Protein AF-A0A4R3NYA1-F1 (afdb_monomer_lite)

Radius of gyration: 14.4 Å; chains: 1; bounding box: 29×26×46 Å

Sequence (97 aa):
MNNEVNRQGSVALTWTDTSKALKILILTKRPELMYEYFASKGDRYALLANSVVKGDSFSGKFALNYLEEVIIENGQICNETKLEKIRFDMAYAYIYE

Structure (mmCIF, N/CA/C/O backbone):
data_AF-A0A4R3NYA1-F1
#
_entry.id   AF-A0A4R3NYA1-F1
#
loop_
_atom_site.group_PDB
_atom_site.id
_atom_site.type_symbol
_atom_site.label_atom_id
_atom_site.label_alt_id
_atom_site.label_comp_id
_atom_site.label_asym_id
_atom_site.label_entity_id
_atom_site.label_seq_id
_atom_site.pdbx_PDB_ins_code
_atom_site.Cartn_x
_atom_site.Cartn_y
_atom_site.Cartn_z
_atom_site.occupancy
_atom_site.B_iso_or_equiv
_atom_site.auth_seq_id
_atom_site.auth_comp_id
_atom_site.auth_asym_id
_atom_site.auth_atom_id
_atom_site.pdbx_PDB_model_num
ATOM 1 N N . MET A 1 1 ? 3.932 4.570 -30.293 1.00 37.75 1 MET A N 1
ATOM 2 C CA . MET A 1 1 ? 3.360 5.562 -29.358 1.00 37.75 1 MET A CA 1
ATOM 3 C C . MET A 1 1 ? 4.026 5.344 -28.015 1.00 37.75 1 MET A C 1
ATOM 5 O O . MET A 1 1 ? 3.812 4.294 -27.422 1.00 37.75 1 MET A O 1
ATOM 9 N N . ASN A 1 2 ? 4.895 6.266 -27.597 1.00 42.91 2 ASN A N 1
ATOM 10 C CA . ASN A 1 2 ? 5.517 6.221 -26.274 1.00 42.91 2 ASN A CA 1
ATOM 11 C C . ASN A 1 2 ? 4.502 6.768 -25.270 1.00 42.91 2 ASN A C 1
ATOM 13 O O . ASN A 1 2 ? 4.333 7.977 -25.147 1.00 42.91 2 ASN A O 1
ATOM 17 N N . ASN A 1 3 ? 3.776 5.859 -24.621 1.00 46.22 3 ASN A N 1
ATOM 18 C CA . ASN A 1 3 ? 2.826 6.175 -23.558 1.00 46.22 3 ASN A CA 1
ATOM 19 C C . ASN A 1 3 ? 3.585 6.258 -22.228 1.00 46.22 3 ASN A C 1
ATOM 21 O O . ASN A 1 3 ? 3.474 5.373 -21.376 1.00 46.22 3 ASN A O 1
ATOM 25 N N . GLU A 1 4 ? 4.425 7.279 -22.098 1.00 50.81 4 GLU A N 1
ATOM 26 C CA . GLU A 1 4 ? 5.073 7.621 -20.835 1.00 50.81 4 GLU A CA 1
ATOM 27 C C . GLU A 1 4 ? 4.080 8.420 -19.989 1.00 50.81 4 GLU A C 1
ATOM 29 O O . GLU A 1 4 ? 3.646 9.505 -20.380 1.00 50.81 4 GLU A O 1
ATOM 34 N N . VAL A 1 5 ? 3.693 7.875 -18.836 1.00 54.50 5 VAL A N 1
ATOM 35 C CA . VAL A 1 5 ? 2.970 8.641 -17.819 1.00 54.50 5 VAL A CA 1
ATOM 36 C C . VAL A 1 5 ? 4.041 9.380 -17.025 1.00 54.50 5 VAL A C 1
ATOM 38 O O . VAL A 1 5 ? 4.684 8.821 -16.140 1.00 54.50 5 VAL A O 1
ATOM 41 N N . ASN A 1 6 ? 4.312 10.622 -17.421 1.00 47.31 6 ASN A N 1
ATOM 42 C CA . ASN A 1 6 ? 5.332 11.443 -16.778 1.00 47.31 6 ASN A CA 1
ATOM 43 C C . ASN A 1 6 ? 4.787 12.031 -15.472 1.00 47.31 6 ASN A C 1
ATOM 45 O O . ASN A 1 6 ? 4.146 13.082 -15.472 1.00 47.31 6 ASN A O 1
ATOM 49 N N . ARG A 1 7 ? 5.076 11.362 -14.353 1.00 54.41 7 ARG A N 1
ATOM 50 C CA . ARG A 1 7 ? 4.931 11.932 -13.009 1.00 54.41 7 ARG A CA 1
ATOM 51 C C . ARG A 1 7 ? 5.981 13.021 -12.814 1.00 54.41 7 ARG A C 1
ATOM 53 O O . ARG A 1 7 ? 7.168 12.785 -13.036 1.00 54.41 7 ARG A O 1
ATOM 60 N N . GLN A 1 8 ? 5.577 14.217 -12.386 1.00 44.66 8 GLN A N 1
ATOM 61 C CA . GLN A 1 8 ? 6.530 15.296 -12.106 1.00 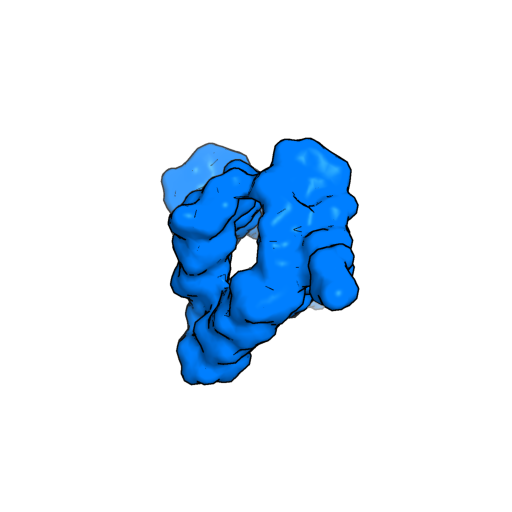44.66 8 GLN A CA 1
ATOM 62 C C . GLN A 1 8 ? 7.544 14.842 -11.035 1.00 44.66 8 GLN A C 1
ATOM 64 O O . GLN A 1 8 ? 7.192 14.623 -9.881 1.00 44.66 8 GLN A O 1
ATOM 69 N N . GLY A 1 9 ? 8.816 14.682 -11.425 1.00 51.88 9 GLY A N 1
ATOM 70 C CA . GLY A 1 9 ? 9.947 14.442 -10.513 1.00 51.88 9 GLY A CA 1
ATOM 71 C C . GLY A 1 9 ? 10.389 12.984 -10.293 1.00 51.88 9 GLY A C 1
ATOM 72 O O . GLY A 1 9 ? 11.353 12.752 -9.551 1.00 51.88 9 GLY A O 1
ATOM 73 N N . SER A 1 10 ? 9.756 12.003 -10.942 1.00 50.91 10 SER A N 1
ATOM 74 C CA . SER A 1 10 ? 10.135 10.583 -10.870 1.00 50.91 10 SER A CA 1
ATOM 75 C C . SER A 1 10 ? 10.258 9.973 -12.269 1.00 50.91 10 SER A C 1
ATOM 77 O O . SER A 1 10 ? 9.706 10.492 -13.233 1.00 50.91 10 SER A O 1
ATOM 79 N N . VAL A 1 11 ? 11.075 8.926 -12.385 1.00 62.00 11 VAL A N 1
ATOM 80 C CA . VAL A 1 11 ? 11.316 8.165 -13.621 1.00 62.00 11 VAL A CA 1
ATOM 81 C C . VAL A 1 11 ? 9.997 7.896 -14.357 1.00 62.00 11 VAL A C 1
ATOM 83 O O . VAL A 1 11 ? 9.007 7.554 -13.716 1.00 62.00 11 VAL A O 1
ATOM 86 N N . ALA A 1 12 ? 9.987 8.028 -15.689 1.00 65.94 12 ALA A N 1
ATOM 87 C CA . ALA A 1 12 ? 8.835 7.706 -16.528 1.00 65.94 12 ALA A CA 1
ATOM 88 C C . ALA A 1 12 ? 8.474 6.216 -16.382 1.00 65.94 12 ALA A C 1
ATOM 90 O O . ALA A 1 12 ? 9.024 5.354 -17.070 1.00 65.94 12 ALA A O 1
ATOM 91 N N . LEU A 1 13 ? 7.575 5.895 -15.448 1.00 76.69 13 LEU A N 1
ATOM 92 C CA . LEU A 1 13 ? 7.008 4.559 -15.338 1.00 76.69 13 LEU A CA 1
ATOM 93 C C . LEU A 1 13 ? 6.198 4.295 -16.604 1.00 76.69 13 LEU A C 1
ATOM 95 O O . LEU A 1 13 ? 5.333 5.082 -17.000 1.00 76.69 13 LEU A O 1
ATOM 99 N N . THR A 1 14 ? 6.483 3.178 -17.265 1.00 85.06 14 THR A N 1
ATOM 100 C CA . THR A 1 14 ? 5.732 2.818 -18.462 1.00 85.06 14 THR A CA 1
ATOM 101 C C . THR A 1 14 ? 4.352 2.299 -18.071 1.00 85.06 14 THR A C 1
ATOM 103 O O . THR A 1 14 ? 4.151 1.766 -16.977 1.00 85.06 14 THR A O 1
ATOM 106 N N . TRP A 1 15 ? 3.406 2.331 -19.009 1.00 84.50 15 TRP A N 1
ATOM 107 C CA . TRP A 1 15 ? 2.120 1.647 -18.833 1.00 84.50 15 TRP A CA 1
ATOM 108 C C . TRP A 1 15 ? 2.273 0.148 -18.494 1.00 84.50 15 TRP A C 1
ATOM 110 O O . TRP A 1 15 ? 1.444 -0.448 -17.801 1.00 84.50 15 TRP A O 1
ATOM 120 N N . THR A 1 16 ? 3.359 -0.481 -18.955 1.00 90.38 16 THR A N 1
ATOM 121 C CA . THR A 1 16 ? 3.669 -1.877 -18.614 1.00 90.38 16 THR A CA 1
ATOM 122 C C . THR A 1 16 ? 4.046 -2.019 -17.140 1.00 90.38 16 THR A C 1
ATOM 124 O O . THR A 1 16 ? 3.677 -3.011 -16.509 1.00 90.38 16 THR A O 1
ATOM 127 N N . ASP A 1 17 ? 4.762 -1.044 -16.580 1.00 91.69 17 ASP A N 1
ATOM 128 C CA . ASP A 1 17 ? 5.157 -1.048 -15.173 1.00 91.69 17 ASP A CA 1
ATOM 129 C C . ASP A 1 17 ? 3.958 -0.833 -14.257 1.00 91.69 17 ASP A C 1
ATOM 131 O O . ASP A 1 17 ? 3.774 -1.614 -13.325 1.00 91.69 17 ASP A O 1
ATOM 135 N N . THR A 1 18 ? 3.091 0.134 -14.562 1.00 90.94 18 THR A N 1
ATOM 136 C CA . THR A 1 18 ? 1.854 0.361 -13.796 1.00 90.94 18 THR A CA 1
ATOM 137 C C . THR A 1 18 ? 0.916 -0.844 -13.878 1.00 90.94 18 THR A C 1
ATOM 139 O O . THR A 1 18 ? 0.387 -1.288 -12.861 1.00 90.94 18 THR A O 1
ATOM 142 N N . SER A 1 19 ? 0.792 -1.474 -15.052 1.00 94.25 19 SER A N 1
ATOM 143 C CA . SER A 1 19 ? 0.010 -2.709 -15.219 1.00 94.25 19 SER A CA 1
ATOM 144 C C . SER A 1 19 ? 0.562 -3.885 -14.404 1.00 94.25 19 SER A C 1
ATOM 146 O O . SER A 1 19 ? -0.205 -4.681 -13.858 1.00 94.25 19 SER A O 1
ATOM 148 N N . LYS A 1 20 ? 1.890 -4.030 -14.314 1.00 96.06 20 LYS A N 1
ATOM 149 C CA . LYS A 1 20 ? 2.528 -5.070 -13.489 1.00 96.06 20 LYS A CA 1
ATOM 150 C C . LYS A 1 20 ? 2.357 -4.787 -12.000 1.00 96.06 20 LYS A C 1
ATOM 152 O O . LYS A 1 20 ? 1.982 -5.697 -11.266 1.00 96.06 20 LYS A O 1
ATOM 157 N N . ALA A 1 21 ? 2.564 -3.545 -11.575 1.00 96.00 21 ALA A N 1
ATOM 158 C CA . ALA A 1 21 ? 2.343 -3.105 -10.202 1.00 96.00 21 ALA A CA 1
ATOM 159 C C . ALA A 1 21 ? 0.893 -3.341 -9.750 1.00 96.00 21 ALA A C 1
ATOM 161 O O . ALA A 1 21 ? 0.665 -3.903 -8.679 1.00 96.00 21 ALA A O 1
ATOM 162 N N . LEU A 1 22 ? -0.085 -3.032 -10.610 1.00 96.50 22 LEU A N 1
ATOM 163 C CA . LEU A 1 22 ? -1.497 -3.326 -10.361 1.00 96.50 22 LEU A CA 1
ATOM 164 C C . LEU A 1 22 ? -1.750 -4.825 -10.193 1.00 96.50 22 LEU A C 1
ATOM 166 O O . LEU A 1 22 ? -2.446 -5.232 -9.265 1.00 96.50 22 LEU A O 1
ATOM 170 N N . LYS A 1 23 ? -1.165 -5.666 -11.056 1.00 98.00 23 LYS A N 1
ATOM 171 C CA . LYS A 1 23 ? -1.273 -7.125 -10.913 1.00 98.00 23 LYS A CA 1
ATOM 172 C C . LYS A 1 23 ? -0.684 -7.606 -9.590 1.00 98.00 23 LYS A C 1
ATOM 174 O O . LYS A 1 23 ? -1.326 -8.411 -8.925 1.00 98.00 23 LYS A O 1
ATOM 179 N N . ILE A 1 24 ? 0.489 -7.102 -9.196 1.00 98.25 24 ILE A N 1
ATOM 180 C CA . ILE A 1 24 ? 1.103 -7.424 -7.900 1.00 98.25 24 ILE A CA 1
ATOM 181 C C . ILE A 1 24 ? 0.131 -7.071 -6.773 1.00 98.25 24 ILE A C 1
ATOM 183 O O . ILE A 1 24 ? -0.219 -7.949 -5.987 1.00 98.25 24 ILE A O 1
ATOM 187 N N . LEU A 1 25 ? -0.370 -5.834 -6.737 1.00 97.88 25 LEU A N 1
ATOM 188 C CA . LEU A 1 25 ? -1.287 -5.368 -5.697 1.00 97.88 25 LEU A CA 1
ATOM 189 C C . LEU A 1 25 ? -2.568 -6.214 -5.624 1.00 97.88 25 LEU A C 1
ATOM 191 O O . LEU A 1 25 ? -2.948 -6.676 -4.550 1.00 97.88 25 LEU A O 1
ATOM 195 N N . ILE A 1 26 ? -3.233 -6.447 -6.759 1.00 97.62 26 ILE A N 1
ATOM 196 C CA . ILE A 1 26 ? -4.539 -7.120 -6.795 1.00 97.62 26 ILE A CA 1
ATOM 197 C C . ILE A 1 26 ? -4.424 -8.607 -6.453 1.00 97.62 26 ILE A C 1
ATOM 199 O O . ILE A 1 26 ? -5.280 -9.111 -5.724 1.00 97.62 26 ILE A O 1
ATOM 203 N N . LEU A 1 27 ? -3.393 -9.293 -6.960 1.00 97.94 27 LEU A N 1
ATOM 204 C CA . LEU A 1 27 ? -3.213 -10.734 -6.764 1.00 97.94 27 LEU A CA 1
ATOM 205 C C . LEU A 1 27 ? -2.672 -11.072 -5.376 1.00 97.94 27 LEU A C 1
ATOM 207 O O . LEU A 1 27 ? -3.064 -12.083 -4.805 1.00 97.94 27 LEU A O 1
ATOM 211 N N . THR A 1 28 ? -1.772 -10.248 -4.837 1.00 97.44 28 THR A N 1
ATOM 212 C CA . THR A 1 28 ? -1.141 -10.538 -3.542 1.00 97.44 28 THR A CA 1
ATOM 213 C C . THR A 1 28 ? -1.887 -9.917 -2.373 1.00 97.44 28 THR A C 1
ATOM 215 O O . THR A 1 28 ? -1.763 -10.420 -1.264 1.00 97.44 28 THR A O 1
ATOM 218 N N . LYS A 1 29 ? -2.640 -8.830 -2.604 1.00 96.44 29 LYS A N 1
ATOM 219 C CA . LYS A 1 29 ? -3.187 -7.964 -1.547 1.00 96.44 29 LYS A CA 1
ATOM 220 C C . LYS A 1 29 ? -2.107 -7.412 -0.609 1.00 96.44 29 LYS A C 1
ATOM 222 O O . LYS A 1 29 ? -2.398 -7.086 0.534 1.00 96.44 29 LYS A O 1
ATOM 227 N N . ARG A 1 30 ? -0.874 -7.282 -1.112 1.00 97.00 30 ARG A N 1
ATOM 228 C CA . ARG A 1 30 ? 0.309 -6.831 -0.371 1.00 97.00 30 ARG A CA 1
ATOM 229 C C . ARG A 1 30 ? 0.878 -5.548 -0.988 1.00 97.00 30 ARG A C 1
ATOM 231 O O . ARG A 1 30 ? 1.666 -5.624 -1.938 1.00 97.00 30 ARG A O 1
ATOM 238 N N . PRO A 1 31 ? 0.450 -4.366 -0.506 1.00 97.56 31 PRO A N 1
ATOM 239 C CA . PRO A 1 31 ? 0.930 -3.066 -0.975 1.00 97.56 31 PRO A CA 1
ATOM 240 C C . PRO A 1 31 ? 2.454 -2.922 -0.990 1.00 97.56 31 PRO A C 1
ATOM 242 O O . PRO A 1 31 ? 3.007 -2.307 -1.900 1.00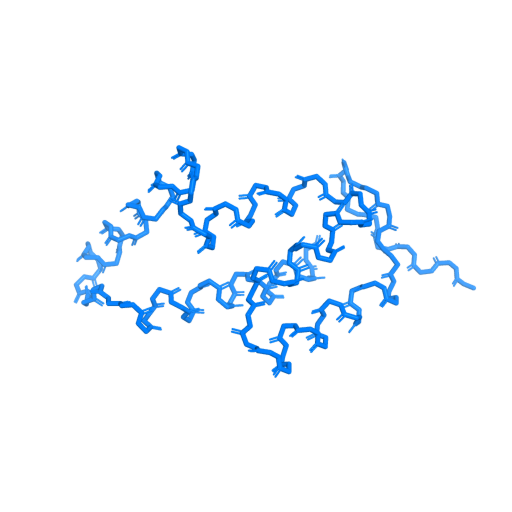 97.56 31 PRO A O 1
ATOM 245 N N . GLU A 1 32 ? 3.144 -3.525 -0.026 1.00 97.44 32 GLU A N 1
ATOM 246 C CA . GLU A 1 32 ? 4.594 -3.446 0.109 1.00 97.44 32 GLU A CA 1
ATOM 247 C C . GLU A 1 32 ? 5.332 -4.023 -1.102 1.00 97.44 32 GLU A C 1
ATOM 249 O O . GLU A 1 32 ? 6.316 -3.438 -1.550 1.00 97.44 32 GLU A O 1
ATOM 254 N N . LEU A 1 33 ? 4.815 -5.107 -1.694 1.00 98.06 33 LEU A N 1
ATOM 255 C CA . LEU A 1 33 ? 5.409 -5.736 -2.879 1.00 98.06 33 LEU A CA 1
ATOM 256 C C . LEU A 1 33 ? 5.239 -4.858 -4.122 1.00 98.06 33 LEU A C 1
ATOM 258 O O . LEU A 1 33 ? 6.093 -4.837 -5.009 1.00 98.06 33 LEU A O 1
ATOM 262 N N . MET A 1 34 ? 4.128 -4.125 -4.193 1.00 97.75 34 MET A N 1
ATOM 263 C CA . MET A 1 34 ? 3.864 -3.190 -5.281 1.00 97.75 34 MET A CA 1
ATOM 264 C C . MET A 1 34 ? 4.812 -1.986 -5.200 1.00 97.75 34 MET A C 1
ATOM 266 O O . MET A 1 34 ? 5.450 -1.642 -6.197 1.00 97.75 34 MET A O 1
ATOM 270 N N . TYR A 1 35 ? 4.989 -1.405 -4.010 1.00 96.69 35 TYR A N 1
ATOM 271 C CA . TYR A 1 35 ? 5.941 -0.312 -3.823 1.00 96.69 35 TYR A CA 1
ATOM 272 C C . TYR A 1 35 ? 7.400 -0.751 -4.011 1.00 96.69 35 TYR A C 1
ATOM 274 O O . TYR A 1 35 ? 8.185 -0.009 -4.596 1.00 96.69 35 TYR A O 1
ATOM 282 N N . GLU A 1 36 ? 7.777 -1.958 -3.580 1.00 96.88 36 GLU A N 1
ATOM 283 C CA . GLU A 1 36 ? 9.104 -2.533 -3.856 1.00 96.88 36 GLU A CA 1
ATOM 284 C C . GLU A 1 36 ? 9.357 -2.679 -5.360 1.00 96.88 36 GLU A C 1
ATOM 286 O O . GLU A 1 36 ? 10.445 -2.347 -5.840 1.00 96.88 36 GLU A O 1
ATOM 291 N N . TYR A 1 37 ? 8.344 -3.102 -6.124 1.00 96.50 37 TYR A N 1
ATOM 292 C CA . TYR A 1 37 ? 8.434 -3.142 -7.580 1.00 96.50 37 TYR A CA 1
ATOM 293 C C . TYR A 1 37 ? 8.674 -1.747 -8.167 1.00 96.50 37 TYR A C 1
ATOM 295 O O . TYR A 1 37 ? 9.619 -1.579 -8.937 1.00 96.50 37 TYR A O 1
ATOM 303 N N . PHE A 1 38 ? 7.889 -0.735 -7.788 1.00 94.06 38 PHE A N 1
ATOM 304 C CA . PHE A 1 38 ? 8.092 0.632 -8.281 1.00 94.06 38 PHE A CA 1
ATOM 305 C C . PHE A 1 38 ? 9.453 1.216 -7.881 1.00 94.06 38 PHE A C 1
ATOM 307 O O . PHE A 1 38 ? 10.145 1.787 -8.726 1.00 94.06 38 PHE A O 1
ATOM 314 N N . ALA A 1 39 ? 9.903 0.984 -6.648 1.00 93.69 39 ALA A N 1
ATOM 315 C CA . ALA A 1 39 ? 11.234 1.383 -6.203 1.00 93.69 39 ALA A CA 1
ATOM 316 C C . ALA A 1 39 ? 12.339 0.724 -7.048 1.00 93.69 39 ALA A C 1
ATOM 318 O O . ALA A 1 39 ? 13.286 1.397 -7.455 1.00 93.69 39 ALA A O 1
ATOM 319 N N . SER A 1 40 ? 12.186 -0.558 -7.408 1.00 94.38 40 SER A N 1
ATOM 320 C CA . SER A 1 40 ? 13.120 -1.259 -8.308 1.00 94.38 40 SER A CA 1
ATOM 321 C C . SER A 1 40 ? 13.155 -0.682 -9.733 1.00 94.38 40 SER A C 1
ATOM 323 O O . SER A 1 40 ? 14.116 -0.909 -10.468 1.00 94.38 40 SER A O 1
ATOM 325 N N . LYS A 1 41 ? 12.123 0.077 -10.129 1.00 92.12 41 LYS A N 1
ATOM 326 C CA . LYS A 1 41 ? 12.050 0.829 -11.394 1.00 92.12 41 LYS A CA 1
ATOM 327 C C . LYS A 1 41 ? 12.561 2.265 -11.284 1.00 92.12 41 LYS A C 1
ATOM 329 O O . LYS A 1 41 ? 12.582 2.972 -12.286 1.00 92.12 41 LYS A O 1
ATOM 334 N N . GLY A 1 42 ? 13.012 2.680 -10.103 1.00 88.88 42 GLY A N 1
ATOM 335 C CA . GLY A 1 42 ? 13.545 4.016 -9.856 1.00 88.88 42 GLY A CA 1
ATOM 336 C C . GLY A 1 42 ? 12.516 5.022 -9.340 1.00 88.88 42 GLY A C 1
ATOM 337 O O . GLY A 1 42 ? 12.834 6.211 -9.256 1.00 88.88 42 GLY A O 1
ATOM 338 N N . ASP A 1 43 ? 11.309 4.585 -8.961 1.00 89.50 43 ASP A N 1
ATOM 339 C CA . ASP A 1 43 ? 10.361 5.455 -8.266 1.00 89.50 43 ASP A CA 1
ATOM 340 C C . ASP A 1 43 ? 10.820 5.685 -6.818 1.00 89.50 43 ASP A C 1
ATOM 342 O O . ASP A 1 43 ? 10.679 4.840 -5.932 1.00 89.50 43 ASP A O 1
ATOM 346 N N . ARG A 1 44 ? 11.402 6.859 -6.572 1.00 88.19 44 ARG A N 1
ATOM 347 C CA . ARG A 1 44 ? 11.916 7.241 -5.250 1.00 88.19 44 ARG A CA 1
ATOM 348 C C . ARG A 1 44 ? 10.798 7.507 -4.243 1.00 88.19 44 ARG A C 1
ATOM 350 O O . ARG A 1 44 ? 11.024 7.338 -3.046 1.00 88.19 44 ARG A O 1
ATOM 357 N N . TYR A 1 45 ? 9.610 7.902 -4.702 1.00 89.00 45 TYR A N 1
ATOM 358 C CA . TYR A 1 45 ? 8.472 8.144 -3.817 1.00 89.00 45 TYR A CA 1
ATOM 359 C C . TYR A 1 45 ? 7.866 6.833 -3.321 1.00 89.00 45 TYR A C 1
ATOM 361 O O . TYR A 1 45 ? 7.362 6.790 -2.198 1.00 89.00 45 TYR A O 1
ATOM 369 N N . ALA A 1 46 ? 8.014 5.748 -4.086 1.00 93.00 46 ALA A N 1
ATOM 370 C CA . ALA A 1 46 ? 7.569 4.429 -3.663 1.00 93.00 46 ALA A CA 1
ATOM 371 C C . ALA A 1 46 ? 8.258 3.979 -2.365 1.00 93.00 46 ALA A C 1
ATOM 373 O O . ALA A 1 46 ? 7.625 3.334 -1.538 1.00 93.00 46 ALA A O 1
ATOM 374 N N . LEU A 1 47 ? 9.515 4.375 -2.121 1.00 91.19 47 LEU A N 1
ATOM 375 C CA . LEU A 1 47 ? 10.207 4.097 -0.854 1.00 91.19 47 LEU A CA 1
ATOM 376 C C . LEU A 1 47 ? 9.533 4.788 0.341 1.00 91.19 47 LEU A C 1
ATOM 378 O O . LEU A 1 47 ? 9.339 4.167 1.387 1.00 91.19 47 LEU A O 1
ATOM 382 N N . LEU A 1 48 ? 9.153 6.059 0.180 1.00 90.38 48 LEU A N 1
ATOM 383 C CA . LEU A 1 48 ? 8.470 6.826 1.224 1.00 90.38 48 LEU A CA 1
ATOM 384 C C . LEU A 1 48 ? 7.079 6.254 1.499 1.00 90.38 48 LEU A C 1
ATOM 386 O O . LEU A 1 48 ? 6.745 5.999 2.656 1.00 90.38 48 LEU A O 1
ATOM 390 N N . ALA A 1 49 ? 6.307 5.982 0.446 1.00 93.50 49 ALA A N 1
ATOM 391 C CA 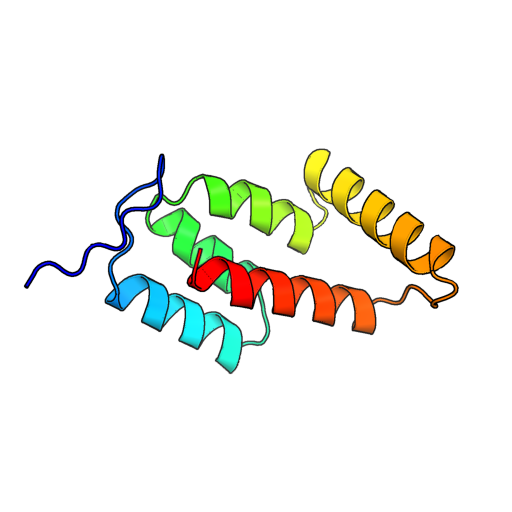. ALA A 1 49 ? 4.979 5.389 0.564 1.00 93.50 49 ALA A CA 1
ATOM 392 C C . ALA A 1 49 ? 5.028 3.990 1.207 1.00 93.50 49 ALA A C 1
ATOM 394 O O . ALA A 1 49 ? 4.241 3.694 2.106 1.00 93.50 49 ALA A O 1
ATOM 395 N N . ASN A 1 50 ? 6.014 3.160 0.843 1.00 95.56 50 ASN A N 1
ATOM 396 C CA . ASN A 1 50 ? 6.199 1.838 1.448 1.00 95.56 50 ASN A CA 1
ATOM 397 C C . ASN A 1 50 ? 6.481 1.916 2.952 1.00 95.56 50 ASN A C 1
ATOM 399 O O . ASN A 1 50 ? 6.063 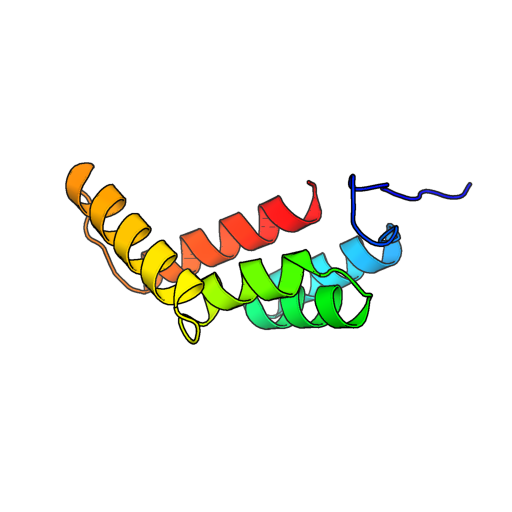1.046 3.710 1.00 95.56 50 ASN A O 1
ATOM 403 N N . SER A 1 51 ? 7.151 2.975 3.409 1.00 93.00 51 SER A N 1
ATOM 404 C CA . SER A 1 51 ? 7.412 3.147 4.837 1.00 93.00 51 SER A CA 1
ATOM 405 C C . SER A 1 51 ? 6.133 3.343 5.662 1.00 93.00 51 SER A C 1
ATOM 407 O O . SER A 1 51 ? 6.092 2.938 6.820 1.00 93.00 51 SER A O 1
ATOM 409 N N . VAL A 1 52 ? 5.056 3.875 5.066 1.00 93.25 52 VAL A N 1
ATOM 410 C CA . VAL A 1 52 ? 3.727 3.961 5.706 1.00 93.25 52 VAL A CA 1
ATOM 411 C C . VAL A 1 52 ? 3.052 2.589 5.769 1.00 93.25 52 VAL A C 1
ATOM 413 O O . VAL A 1 52 ? 2.368 2.274 6.740 1.00 93.25 52 VAL A O 1
ATOM 416 N N . VAL A 1 53 ? 3.274 1.738 4.763 1.00 95.12 53 VAL A N 1
ATOM 417 C CA . VAL A 1 53 ? 2.785 0.351 4.781 1.00 95.12 53 VAL A CA 1
ATOM 418 C C . VAL A 1 53 ? 3.494 -0.457 5.868 1.00 95.12 53 VAL A C 1
ATOM 420 O O . VAL A 1 53 ? 2.837 -1.170 6.619 1.00 95.12 53 VAL A O 1
ATOM 423 N N . LYS A 1 54 ? 4.823 -0.329 5.967 1.00 93.06 54 LYS A N 1
ATOM 424 C CA . LYS A 1 54 ? 5.661 -1.122 6.880 1.00 93.06 54 LYS A CA 1
ATOM 425 C C . LYS A 1 54 ? 5.711 -0.586 8.310 1.00 93.06 54 LYS A C 1
ATOM 427 O O . LYS A 1 54 ? 5.931 -1.362 9.234 1.00 93.06 54 LYS A O 1
ATOM 432 N N . GLY A 1 55 ? 5.561 0.725 8.504 1.00 91.00 55 GLY A N 1
ATOM 433 C CA . GLY A 1 55 ? 5.717 1.366 9.814 1.00 91.00 55 GLY A CA 1
ATOM 434 C C . GLY A 1 55 ? 7.131 1.239 10.401 1.00 91.00 55 GLY A C 1
ATOM 435 O O . GLY A 1 55 ? 7.313 1.326 11.615 1.00 91.00 55 GLY A O 1
ATOM 436 N N . ASP A 1 56 ? 8.142 1.005 9.564 1.00 91.00 56 ASP A N 1
ATOM 437 C CA . ASP A 1 56 ? 9.523 0.729 9.977 1.00 91.00 56 ASP A CA 1
ATOM 438 C C . ASP A 1 56 ? 10.402 1.989 10.059 1.00 91.00 56 ASP A C 1
ATOM 440 O O . ASP A 1 56 ? 11.439 1.980 10.726 1.00 91.00 56 ASP A O 1
ATOM 444 N N . SER A 1 57 ? 9.965 3.099 9.460 1.00 92.62 57 SER A N 1
ATOM 445 C CA . SER A 1 57 ? 10.655 4.392 9.490 1.00 92.62 57 SER A CA 1
ATOM 446 C C . SER A 1 57 ? 9.993 5.395 10.442 1.00 92.62 57 SER A C 1
ATOM 448 O O . SER A 1 57 ? 8.835 5.244 10.833 1.00 92.62 57 SER A O 1
ATOM 450 N N . PHE A 1 58 ? 10.715 6.465 10.795 1.00 92.31 58 PHE A N 1
ATOM 451 C CA . PHE A 1 58 ? 10.145 7.570 11.575 1.00 92.31 58 PHE A CA 1
ATOM 452 C C . PHE A 1 58 ? 8.926 8.190 10.876 1.00 92.31 58 PHE A C 1
ATOM 454 O O . PHE A 1 58 ? 7.877 8.339 11.494 1.00 92.31 58 PHE A O 1
ATOM 461 N N . SER A 1 59 ? 9.040 8.496 9.579 1.00 88.31 59 SER A N 1
ATOM 462 C CA . SER A 1 59 ? 7.939 9.069 8.797 1.00 88.31 59 SER A CA 1
ATOM 463 C C . SER A 1 59 ? 6.767 8.100 8.652 1.00 88.31 59 SER A C 1
ATOM 465 O O . SER A 1 59 ? 5.619 8.525 8.703 1.00 88.31 59 SER A O 1
ATOM 467 N N . GLY A 1 60 ? 7.049 6.803 8.516 1.00 92.44 60 GLY A N 1
ATOM 468 C CA . GLY A 1 60 ? 6.038 5.754 8.446 1.00 92.44 60 GLY A CA 1
ATOM 469 C C . GLY A 1 60 ? 5.233 5.654 9.737 1.00 92.44 60 GLY A C 1
ATOM 470 O O . GLY A 1 60 ? 4.007 5.698 9.705 1.00 92.44 60 GLY A O 1
ATOM 471 N N . LYS A 1 61 ? 5.921 5.605 10.883 1.00 94.75 61 LYS A N 1
ATOM 472 C CA . LYS A 1 61 ? 5.286 5.605 12.211 1.00 94.75 61 LYS A CA 1
ATOM 473 C C . LYS A 1 61 ? 4.488 6.877 12.462 1.00 94.75 61 LYS A C 1
ATOM 475 O O . LYS A 1 61 ? 3.360 6.796 12.925 1.00 94.75 61 LYS A O 1
ATOM 480 N N . PHE A 1 62 ? 5.047 8.036 12.120 1.00 94.06 62 PHE A N 1
ATOM 481 C CA . PHE A 1 62 ? 4.346 9.310 12.255 1.00 94.06 62 PHE A CA 1
ATOM 482 C C . PHE A 1 62 ? 3.051 9.333 11.431 1.00 94.06 62 PHE A C 1
ATOM 484 O O . PHE A 1 62 ? 2.000 9.685 11.957 1.00 94.06 62 PHE A O 1
ATOM 491 N N . ALA A 1 63 ? 3.101 8.900 10.167 1.00 92.19 63 ALA A N 1
ATOM 492 C CA . ALA A 1 63 ? 1.922 8.831 9.307 1.00 92.19 63 ALA A CA 1
ATOM 493 C C . ALA A 1 63 ? 0.862 7.850 9.836 1.00 92.19 63 ALA A C 1
ATOM 495 O O . ALA A 1 63 ? -0.325 8.155 9.777 1.00 92.19 63 ALA A O 1
ATOM 496 N N . LEU A 1 64 ? 1.277 6.696 10.370 1.00 93.25 64 LEU A N 1
ATOM 497 C CA . LEU A 1 64 ? 0.359 5.721 10.965 1.00 93.25 64 LEU A CA 1
ATOM 498 C C . LEU A 1 64 ? -0.301 6.246 12.244 1.00 93.25 64 LEU A C 1
ATOM 500 O O . LEU A 1 64 ? -1.509 6.089 12.391 1.00 93.25 64 LEU A O 1
ATOM 504 N N . ASN A 1 65 ? 0.456 6.915 13.116 1.00 93.94 65 ASN A N 1
ATOM 505 C CA . ASN A 1 65 ? -0.095 7.540 14.319 1.00 93.94 65 ASN A CA 1
ATOM 506 C C . ASN A 1 65 ? -1.101 8.639 13.959 1.00 93.94 65 ASN A C 1
ATOM 508 O O . ASN A 1 65 ? -2.200 8.668 14.498 1.00 93.94 65 ASN A O 1
ATOM 512 N N . TYR A 1 66 ? -0.760 9.501 12.998 1.00 94.38 66 TYR A N 1
ATOM 513 C CA . TYR A 1 66 ? -1.678 10.536 12.525 1.00 94.38 66 TYR A CA 1
ATOM 514 C C . TYR A 1 66 ? -2.952 9.935 11.911 1.00 94.38 66 TYR A C 1
ATOM 516 O O . TYR A 1 66 ? -4.057 10.414 12.151 1.00 94.38 66 TYR A O 1
ATOM 524 N N . LEU A 1 67 ? -2.819 8.850 11.140 1.00 92.50 67 LEU A N 1
ATOM 525 C CA . LEU A 1 67 ? -3.966 8.137 10.581 1.00 92.50 67 LEU A CA 1
ATOM 526 C C . LEU A 1 67 ? -4.869 7.563 11.682 1.00 92.50 67 LEU A C 1
ATOM 528 O O . LEU A 1 67 ? -6.091 7.653 11.575 1.00 92.50 67 LEU A O 1
ATOM 532 N N . GLU A 1 68 ? -4.284 6.986 12.731 1.00 94.12 68 GLU A N 1
ATOM 533 C CA . GLU A 1 68 ? -5.018 6.494 13.898 1.00 94.12 68 GLU A CA 1
ATOM 534 C C . GLU A 1 68 ? -5.768 7.625 14.615 1.00 94.12 68 GLU A C 1
ATOM 536 O O . GLU A 1 68 ? -6.970 7.487 14.853 1.00 94.12 68 GLU A O 1
ATOM 541 N N . GLU A 1 69 ? -5.103 8.754 14.881 1.00 95.00 69 GLU A N 1
ATOM 542 C CA . GLU A 1 69 ? -5.715 9.944 15.487 1.00 95.00 69 GLU A CA 1
ATOM 543 C C . GLU A 1 69 ? -6.930 10.414 14.679 1.00 95.00 69 GLU A C 1
ATOM 545 O O . GLU A 1 69 ? -8.031 10.513 15.220 1.00 95.00 69 GLU A O 1
ATOM 550 N N . VAL A 1 70 ? -6.778 10.590 13.362 1.00 94.38 70 VAL A N 1
ATOM 551 C CA . VAL A 1 70 ? -7.870 11.025 12.476 1.00 94.38 70 VAL A CA 1
ATOM 552 C C . VAL A 1 70 ? -9.032 10.025 12.465 1.00 94.38 70 VAL A C 1
ATOM 554 O O . VAL A 1 70 ? -10.199 10.423 12.431 1.00 94.38 70 VAL A O 1
ATOM 557 N N . ILE A 1 71 ? -8.762 8.716 12.489 1.00 93.12 71 ILE A N 1
ATOM 558 C CA . ILE A 1 71 ? -9.819 7.691 12.547 1.00 93.12 71 ILE A CA 1
ATOM 559 C C . ILE A 1 71 ? -10.619 7.814 13.852 1.00 93.12 71 ILE A C 1
ATOM 561 O O . ILE A 1 71 ? -11.853 7.735 13.818 1.00 93.12 71 ILE A O 1
ATOM 565 N N . ILE A 1 72 ? -9.930 8.021 14.977 1.00 94.31 72 ILE A N 1
ATOM 566 C CA . ILE A 1 72 ? -10.535 8.166 16.306 1.00 94.31 72 ILE A CA 1
ATOM 567 C C . ILE A 1 72 ? -11.340 9.467 16.402 1.00 94.31 72 ILE A C 1
ATOM 569 O O . ILE A 1 72 ? -12.479 9.439 16.867 1.00 94.31 72 ILE A O 1
ATOM 573 N N . GLU A 1 73 ? -10.800 10.587 15.916 1.00 95.81 73 GLU A N 1
ATOM 574 C CA . GLU A 1 73 ? -11.483 11.890 15.888 1.00 95.81 73 GLU A CA 1
ATOM 575 C C . GLU A 1 73 ? -12.799 11.844 15.098 1.00 95.81 73 GLU A C 1
ATOM 577 O O . GLU A 1 73 ? -13.772 12.505 15.457 1.00 95.81 73 GLU A O 1
ATOM 582 N N . ASN A 1 74 ? -12.871 10.997 14.067 1.00 94.06 74 ASN A N 1
ATOM 583 C CA . ASN A 1 74 ? -14.089 10.757 13.291 1.00 94.06 74 ASN A CA 1
ATOM 584 C C . ASN A 1 74 ? -15.051 9.739 13.938 1.00 94.06 74 ASN A C 1
ATOM 586 O O . ASN A 1 74 ? -15.993 9.271 13.293 1.00 94.06 74 ASN A O 1
ATOM 590 N N . GLY A 1 75 ? -14.826 9.365 15.201 1.00 93.81 75 GLY A N 1
ATOM 591 C CA . GLY A 1 75 ? -15.687 8.458 15.962 1.00 93.81 75 GLY A CA 1
ATOM 592 C C . GLY A 1 75 ? -15.645 7.010 1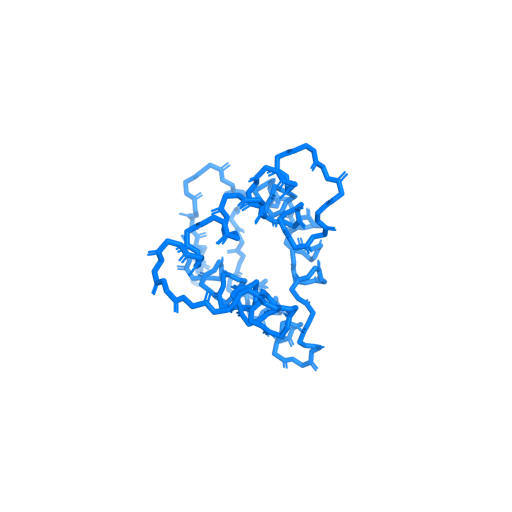5.473 1.00 93.81 75 GLY A C 1
ATOM 593 O O . GLY A 1 75 ? -16.592 6.252 15.694 1.00 93.81 75 GLY A O 1
ATOM 594 N N . GLN A 1 76 ? -14.580 6.613 14.774 1.00 93.06 76 GLN A N 1
ATOM 595 C CA . GLN A 1 76 ? -14.431 5.262 14.252 1.00 93.06 76 GLN A CA 1
ATOM 596 C C . GLN A 1 76 ? -13.387 4.476 15.048 1.00 93.06 76 GLN A C 1
ATOM 598 O O . GLN A 1 76 ? -12.421 5.022 15.569 1.00 93.06 76 GLN A O 1
ATOM 603 N N . ILE A 1 77 ? -13.555 3.155 15.102 1.00 91.31 77 ILE A N 1
ATOM 604 C CA . ILE A 1 77 ? -12.571 2.269 15.730 1.00 91.31 77 ILE A CA 1
ATOM 605 C C . ILE A 1 77 ? -11.385 2.088 14.775 1.00 91.31 77 ILE A C 1
ATOM 607 O O . ILE A 1 77 ? -11.574 1.696 13.617 1.00 91.31 77 ILE A O 1
ATOM 611 N N . CYS A 1 78 ? -10.174 2.359 15.267 1.00 91.00 78 CYS A N 1
ATOM 612 C CA . CYS A 1 78 ? -8.934 2.001 14.588 1.00 91.00 78 CYS A CA 1
ATOM 613 C C . CYS A 1 78 ? -8.602 0.532 14.885 1.00 91.00 78 CYS A C 1
ATOM 615 O O . CYS A 1 78 ? -8.511 0.125 16.041 1.00 91.00 78 CYS A O 1
ATOM 617 N N . ASN A 1 79 ? -8.485 -0.286 13.841 1.00 93.12 79 ASN A N 1
ATOM 618 C CA . ASN A 1 79 ? -8.053 -1.678 13.938 1.00 93.12 79 ASN A CA 1
ATOM 619 C C . ASN A 1 79 ? -7.229 -2.055 12.704 1.00 93.12 79 ASN A C 1
ATOM 621 O O . ASN A 1 79 ? -7.289 -1.367 11.681 1.00 93.12 79 ASN A O 1
ATOM 625 N N . GLU A 1 80 ? -6.486 -3.159 12.789 1.00 91.25 80 GLU A N 1
ATOM 626 C CA . GLU A 1 80 ? -5.558 -3.547 11.722 1.00 91.25 80 GLU A CA 1
ATOM 627 C C . GLU A 1 80 ? -6.273 -3.776 10.387 1.00 91.25 80 GLU A C 1
ATOM 629 O O . GLU A 1 80 ? -5.823 -3.270 9.371 1.00 91.25 80 GLU A O 1
ATOM 634 N N . THR A 1 81 ? -7.449 -4.414 10.374 1.00 93.31 81 THR A N 1
ATOM 635 C CA . THR A 1 81 ? -8.223 -4.631 9.135 1.00 93.31 81 THR A CA 1
ATOM 636 C C . THR A 1 81 ? -8.564 -3.320 8.422 1.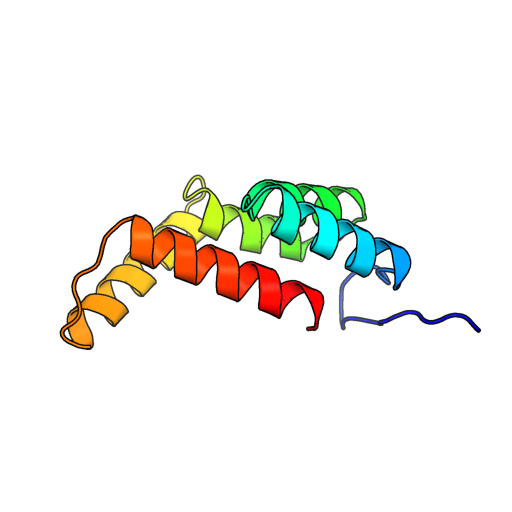00 93.31 81 THR A C 1
ATOM 638 O O . THR A 1 81 ? -8.554 -3.235 7.192 1.00 93.31 81 THR A O 1
ATOM 641 N N . LYS A 1 82 ? -8.873 -2.268 9.184 1.00 92.88 82 LYS A N 1
ATOM 642 C CA . LYS A 1 82 ? -9.146 -0.946 8.628 1.00 92.88 82 LYS A CA 1
ATOM 643 C C . LYS A 1 82 ? -7.874 -0.276 8.116 1.00 92.88 82 LYS A C 1
ATOM 645 O O . LYS A 1 82 ? -7.910 0.311 7.036 1.00 92.88 82 LYS A O 1
ATOM 650 N N . LEU A 1 83 ? -6.769 -0.391 8.850 1.00 92.69 83 LEU A N 1
ATOM 651 C CA . LEU A 1 83 ? -5.466 0.117 8.418 1.00 92.69 83 LEU A CA 1
ATOM 652 C C . LEU A 1 83 ? -4.980 -0.590 7.146 1.00 92.69 83 LEU A C 1
ATOM 654 O O . LEU A 1 83 ? -4.549 0.075 6.209 1.00 92.69 83 LEU A O 1
ATOM 658 N N . GLU A 1 84 ? -5.120 -1.912 7.062 1.00 93.94 84 GLU A N 1
ATOM 659 C CA . GLU A 1 84 ? -4.822 -2.713 5.871 1.00 93.94 84 GLU A CA 1
ATOM 660 C C . GLU A 1 84 ? -5.637 -2.249 4.664 1.00 93.94 84 GLU A C 1
ATOM 662 O O . GLU A 1 84 ? -5.081 -2.059 3.581 1.00 93.94 84 GLU A O 1
ATOM 667 N N . LYS A 1 85 ? -6.940 -1.994 4.850 1.00 94.94 85 LYS A N 1
ATOM 668 C CA . LYS A 1 85 ? -7.792 -1.453 3.786 1.00 94.94 85 LYS A CA 1
ATOM 669 C C . LYS A 1 85 ? -7.312 -0.079 3.320 1.00 94.94 85 LYS A C 1
ATOM 671 O O . LYS A 1 85 ? -7.186 0.134 2.121 1.00 94.94 85 LYS A O 1
ATOM 676 N N . ILE A 1 86 ? -7.005 0.830 4.244 1.00 94.31 86 ILE A N 1
ATOM 677 C CA . ILE A 1 86 ? -6.513 2.172 3.900 1.00 94.31 86 ILE A CA 1
ATOM 678 C C . ILE A 1 86 ? -5.177 2.085 3.154 1.00 94.31 86 ILE A C 1
ATOM 680 O O . ILE A 1 86 ? -5.021 2.713 2.109 1.00 94.31 86 ILE A O 1
ATOM 684 N N . ARG A 1 87 ? -4.234 1.261 3.629 1.00 95.44 87 ARG A N 1
ATOM 685 C CA . ARG A 1 87 ? -2.952 1.014 2.946 1.00 95.44 87 ARG A CA 1
ATOM 686 C C . ARG A 1 87 ? -3.165 0.453 1.539 1.00 95.44 87 ARG A C 1
ATOM 688 O O . ARG A 1 87 ? -2.461 0.853 0.615 1.00 95.44 87 ARG A O 1
ATOM 695 N N . PHE A 1 88 ? -4.132 -0.448 1.363 1.00 97.12 88 PHE A N 1
ATOM 696 C CA . PHE A 1 88 ? -4.494 -0.987 0.054 1.00 97.12 88 PHE A CA 1
ATOM 697 C C . PHE A 1 88 ? -5.091 0.081 -0.870 1.00 97.12 88 PHE A C 1
ATOM 699 O O . PHE A 1 88 ? -4.678 0.182 -2.024 1.00 97.12 88 PHE A O 1
ATOM 706 N N . ASP A 1 89 ? -6.022 0.895 -0.374 1.00 95.81 89 ASP A N 1
ATOM 707 C CA . ASP A 1 89 ? -6.675 1.954 -1.149 1.00 95.81 89 ASP A CA 1
ATOM 708 C C . ASP A 1 89 ? -5.662 3.037 -1.566 1.00 95.81 89 ASP A C 1
ATOM 710 O O . ASP A 1 89 ? -5.639 3.450 -2.727 1.00 95.81 89 ASP A O 1
ATOM 714 N N . MET A 1 90 ? -4.752 3.422 -0.664 1.00 94.62 90 MET A N 1
ATOM 715 C CA . MET A 1 90 ? -3.620 4.307 -0.966 1.00 94.62 90 MET A CA 1
ATOM 716 C C . MET A 1 90 ? -2.719 3.726 -2.058 1.00 94.62 90 MET A C 1
ATOM 718 O O . MET A 1 90 ? -2.365 4.417 -3.009 1.00 94.62 90 MET A O 1
ATOM 722 N N . ALA A 1 91 ? -2.368 2.446 -1.947 1.00 96.31 91 ALA A N 1
ATOM 723 C CA . ALA A 1 91 ? -1.565 1.741 -2.938 1.00 96.31 91 ALA A CA 1
ATOM 724 C C . ALA A 1 91 ? -2.251 1.655 -4.305 1.00 96.31 91 ALA A C 1
ATOM 726 O O . ALA A 1 91 ? -1.594 1.772 -5.339 1.00 96.31 91 ALA A O 1
ATOM 727 N N . TYR A 1 92 ? -3.570 1.479 -4.321 1.00 95.81 92 TYR A N 1
ATOM 728 C CA . TYR A 1 92 ? -4.354 1.476 -5.547 1.00 95.81 92 TYR A CA 1
ATOM 729 C C . TYR A 1 92 ? -4.371 2.861 -6.203 1.00 95.81 92 TYR A C 1
ATOM 731 O O . TYR A 1 92 ? -4.099 2.966 -7.398 1.00 95.81 92 TYR A O 1
ATOM 739 N N . ALA A 1 93 ? -4.630 3.920 -5.430 1.00 93.12 93 ALA A N 1
ATOM 740 C CA . ALA A 1 93 ? -4.596 5.302 -5.913 1.00 93.12 93 ALA A CA 1
ATOM 741 C C . ALA A 1 93 ? -3.207 5.682 -6.451 1.00 93.12 93 ALA A C 1
ATOM 743 O O . ALA A 1 93 ? -3.096 6.243 -7.541 1.00 93.12 93 ALA A O 1
ATOM 744 N N . TYR A 1 94 ? -2.151 5.253 -5.756 1.00 92.00 94 TYR A N 1
ATOM 745 C CA . TYR A 1 94 ? -0.760 5.498 -6.128 1.00 92.00 94 TYR A CA 1
ATOM 746 C C . TYR A 1 94 ? -0.377 4.962 -7.511 1.00 92.00 94 TYR A C 1
ATOM 748 O O . TYR A 1 94 ? 0.636 5.374 -8.057 1.00 92.00 94 TYR A O 1
ATOM 756 N N . ILE A 1 95 ? -1.126 4.038 -8.117 1.00 89.75 95 ILE A N 1
ATOM 757 C CA . ILE A 1 95 ? -0.842 3.549 -9.479 1.00 89.75 95 ILE A CA 1
ATOM 758 C C . ILE A 1 95 ? -1.257 4.571 -10.552 1.00 89.75 95 ILE A C 1
ATOM 760 O O . ILE A 1 95 ? -0.708 4.540 -11.654 1.00 89.75 95 ILE A O 1
ATOM 764 N N . TYR A 1 96 ? -2.189 5.474 -10.235 1.00 80.50 96 TYR A N 1
ATOM 765 C CA . TYR A 1 96 ? -2.825 6.381 -11.198 1.00 80.50 96 TYR A CA 1
ATOM 766 C C . TYR A 1 96 ? -2.481 7.866 -11.013 1.00 80.50 96 TYR A C 1
ATOM 768 O O . TYR A 1 96 ? -2.859 8.661 -11.872 1.00 80.50 96 TYR A O 1
ATOM 776 N N . GLU A 1 97 ? -1.790 8.236 -9.929 1.00 67.38 97 GLU A N 1
ATOM 777 C CA . GLU A 1 97 ? -1.160 9.567 -9.773 1.00 67.38 97 GLU A CA 1
ATOM 778 C C . GLU A 1 97 ? -0.041 9.815 -10.796 1.00 67.38 97 GLU A C 1
ATOM 780 O O . GLU A 1 97 ? 0.384 10.973 -10.981 1.00 67.38 97 GLU A O 1
#

Foldseek 3Di:
DQQFPDDPPWDRQGPVLLVVLVCCCVVVVQLLVSLVSVVVVGGPVSVVLSCLVVVPDPSNVVVVVVVCVVCVVVVHDDDPVVSSVVSSVVSVVVSVD

Organism: NCBI:txid126385

Secondary structure (DSSP, 8-state):
---EE--TTS--EEHHHHHHHHHHHHHH--HHHHHHHHHHTT-HHHHHHHHHHH--SHHHHHHHHHHHHHHHHTT----HHHHHHHHHHHHHHTTT-

pLDDT: mean 87.81, std 14.8, range [37.75, 98.25]